Protei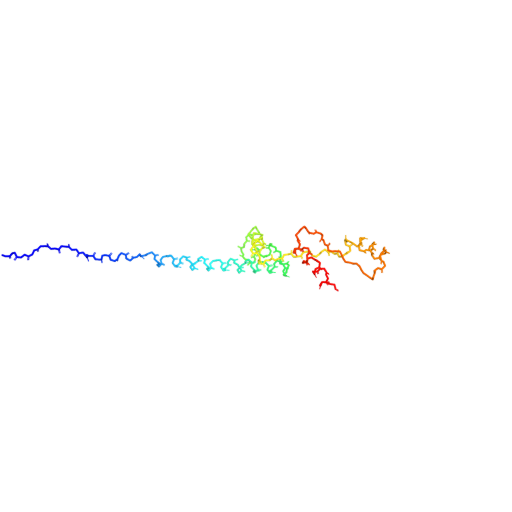n AF-A0A3M3UWM5-F1 (afdb_monomer)

Organism: Pseudomonas savastanoi pv. glycinea (NCBI:txid318)

Sequence (131 aa):
MNREWTAQGGSRENAPLTSKRKLVHMSDSTQRMASDIDLMTEVAMLYYLENVTQEAIAKRFDLSRAKVSRLLKRARDEGIVEVRVLQHPAMNNELELALVERFQLDRALIAVDHSDPDTQRSAVASLVANY

Radius of gyration: 31.56 Å; Cα contacts (8 Å, |Δi|>4): 69; chains: 1; bounding box: 103×62×51 Å

Secondary structure (DSSP, 8-state):
----------------TTHHHHHHHHHHHHHHHHHHHHHHHHHHHHHHTS---HHHHHHHTT--HHHHHHHHHHHHHTTS-----PPPGGGGHHHHHHHHHHHT-S----PPP-SSHHHHHHHHHHHHHT-

InterPro domains:
  IPR007630 RNA polymerase sigma-70 regi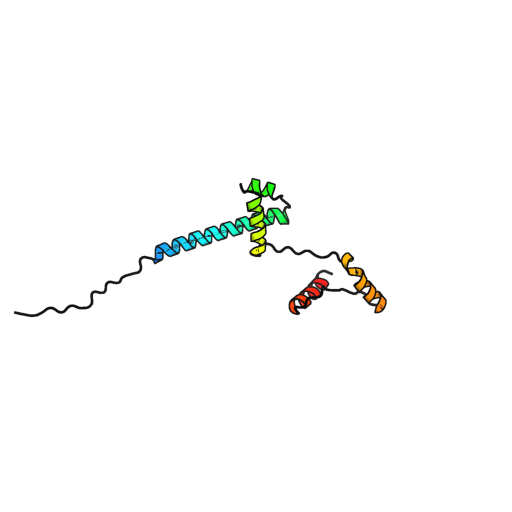on 4 [PF04545] (45-77)
  IPR009057 Homedomain-like superfamily [SSF46689] (44-86)
  IPR036388 Winged helix-like DNA-binding domain superfamily [G3DSA:1.10.10.10] (24-83)
  IPR051054 Bacterial SorC Transcriptional Regulators [PTHR34294] (30-131)

pLDDT: mean 79.36, std 20.48, range [29.84, 98.31]

Nearest PDB structures (foldseek):
  7bhy-assembly1_A  TM=9.504E-01  e=4.199E-04  Bacillus subtilis subsp. subtilis str. 168
  2w48-assembly1_A  TM=6.642E-01  e=1.349E-04  Klebsiella pneumoniae
  2w48-assembly1_D  TM=6.982E-01  e=2.153E-04  Klebsiella pneumoniae
  2w48-assembly1_B  TM=7.564E-01  e=4.799E-04  Klebsiella pneumoniae
  4go1-assembly1_A-2  TM=5.299E-01  e=1.000E-03  Escherichia coli K-12

Mean predicted aligned error: 16.05 Å

Structure (mmCIF, N/CA/C/O backbone):
data_AF-A0A3M3UWM5-F1
#
_entry.id   AF-A0A3M3UWM5-F1
#
loop_
_atom_site.group_PDB
_atom_site.id
_atom_site.type_symbol
_atom_site.label_atom_id
_atom_site.label_alt_id
_atom_site.label_comp_id
_atom_site.label_asym_id
_atom_site.label_entity_id
_atom_site.label_seq_id
_atom_site.pdbx_PDB_ins_code
_atom_site.Cartn_x
_atom_site.Cartn_y
_atom_site.Cartn_z
_atom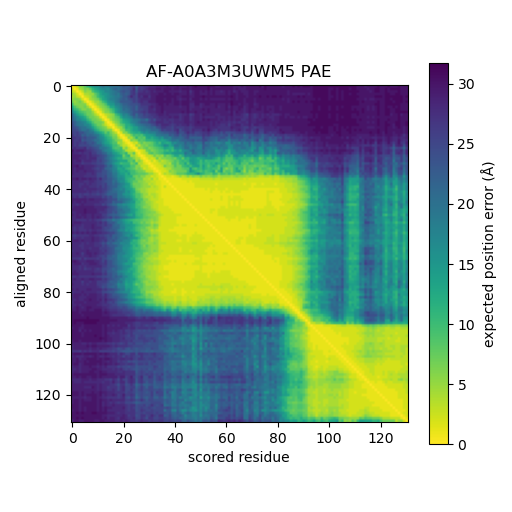_site.occupancy
_atom_site.B_iso_or_equiv
_atom_site.auth_seq_id
_atom_site.auth_comp_id
_atom_site.auth_asym_id
_atom_site.auth_atom_id
_atom_site.pdbx_PDB_model_num
ATOM 1 N N . MET A 1 1 ? -76.286 -51.709 21.846 1.00 38.53 1 MET A N 1
ATOM 2 C CA . MET A 1 1 ? -75.610 -51.833 20.533 1.00 38.53 1 MET A CA 1
ATOM 3 C C . MET A 1 1 ? -74.496 -50.790 20.535 1.00 38.53 1 MET A C 1
ATOM 5 O O . MET A 1 1 ? -74.817 -49.643 20.798 1.00 38.53 1 MET A O 1
ATOM 9 N N . ASN A 1 2 ? -73.202 -51.148 20.571 1.00 29.84 2 ASN A N 1
ATOM 10 C CA . ASN A 1 2 ? -72.380 -51.722 19.474 1.00 29.84 2 ASN A CA 1
ATOM 11 C C . ASN A 1 2 ? -72.551 -50.890 18.186 1.00 29.84 2 ASN A C 1
ATOM 13 O O . ASN A 1 2 ? -73.687 -50.756 17.750 1.00 29.84 2 ASN A O 1
ATOM 17 N N . ARG A 1 3 ? -71.539 -50.324 17.514 1.00 34.31 3 ARG A N 1
ATOM 18 C CA . ARG A 1 3 ? -70.056 -50.474 17.471 1.00 34.31 3 ARG A CA 1
ATOM 19 C C . ARG A 1 3 ? -69.419 -49.053 17.376 1.00 34.31 3 ARG A C 1
ATOM 21 O O . ARG A 1 3 ? -70.177 -48.116 17.155 1.00 34.31 3 ARG A O 1
ATOM 28 N N . GLU A 1 4 ? -68.120 -48.742 17.489 1.00 31.48 4 GLU A N 1
ATOM 29 C CA . GLU A 1 4 ? -66.860 -49.462 17.789 1.00 31.48 4 GLU A CA 1
ATOM 30 C C . GLU A 1 4 ? -65.833 -48.460 18.403 1.00 31.48 4 GLU A C 1
ATOM 32 O O . GLU A 1 4 ? -66.192 -47.330 18.729 1.00 31.48 4 GLU A O 1
ATOM 37 N N . TRP A 1 5 ? -64.541 -48.819 18.473 1.00 39.41 5 TRP A N 1
ATOM 38 C CA . TRP A 1 5 ? -63.396 -47.892 18.438 1.00 39.41 5 TRP A CA 1
ATOM 39 C C . TRP A 1 5 ? -62.518 -48.199 17.210 1.00 39.41 5 TRP A C 1
ATOM 41 O O . TRP A 1 5 ? -62.090 -49.340 17.050 1.00 39.41 5 TRP A O 1
ATOM 51 N N . THR A 1 6 ? -62.143 -47.191 16.417 1.00 44.91 6 THR A N 1
ATOM 52 C CA . THR A 1 6 ? -60.993 -47.267 15.493 1.00 44.91 6 THR A CA 1
ATOM 53 C C . THR A 1 6 ? -60.197 -45.965 15.523 1.00 44.91 6 THR A C 1
ATOM 55 O O . THR A 1 6 ? -60.639 -44.920 15.055 1.00 44.91 6 THR A O 1
ATOM 58 N N . ALA A 1 7 ? -58.992 -46.025 16.088 1.00 47.69 7 ALA A N 1
ATOM 59 C CA . ALA A 1 7 ? -58.043 -44.918 16.078 1.00 47.69 7 ALA A CA 1
ATOM 60 C C . ALA A 1 7 ? -57.100 -45.024 14.872 1.00 47.69 7 ALA A C 1
ATOM 62 O O . ALA A 1 7 ? -56.543 -46.098 14.640 1.00 47.69 7 ALA A O 1
ATOM 63 N N . GLN A 1 8 ? -56.855 -43.906 14.177 1.00 40.12 8 GLN A N 1
ATOM 64 C CA . GLN A 1 8 ? -55.591 -43.593 13.487 1.00 40.12 8 GLN A CA 1
ATOM 65 C C . GLN A 1 8 ? -55.607 -42.169 12.901 1.00 40.12 8 GLN A C 1
ATOM 67 O O . GLN A 1 8 ? -56.662 -41.658 12.543 1.00 40.12 8 GLN A O 1
ATOM 72 N N . GLY A 1 9 ? -54.430 -41.543 12.770 1.00 38.31 9 GLY A N 1
ATOM 73 C CA . GLY A 1 9 ? -54.252 -40.385 11.876 1.00 38.31 9 GLY A CA 1
ATOM 74 C C . GLY A 1 9 ? -54.323 -38.979 12.485 1.00 38.31 9 GLY A C 1
ATOM 75 O O . GLY A 1 9 ? -54.603 -38.027 11.764 1.00 38.31 9 GLY A O 1
ATOM 76 N N . GLY A 1 10 ? -54.044 -38.800 13.780 1.00 38.75 10 GLY A N 1
ATOM 77 C CA . GLY A 1 10 ? -53.860 -37.461 14.353 1.00 38.75 10 GLY A CA 1
ATOM 78 C C . GLY A 1 10 ? -52.563 -36.799 13.871 1.00 38.75 10 GLY A C 1
ATOM 79 O O . GLY A 1 10 ? -51.546 -36.893 14.560 1.00 38.75 10 GLY A O 1
ATOM 80 N N . SER A 1 11 ? -52.594 -36.124 12.717 1.00 41.16 11 SER A N 1
ATOM 81 C CA . SER A 1 11 ? -51.468 -35.346 12.178 1.00 41.16 11 SER A CA 1
ATOM 82 C C . SER A 1 11 ? -51.105 -34.172 13.089 1.00 41.16 11 SER A C 1
ATOM 84 O O . SER A 1 11 ? -51.557 -33.044 12.905 1.00 41.16 11 SER A O 1
ATOM 86 N N . ARG A 1 12 ? -50.240 -34.429 14.074 1.00 43.69 12 ARG A N 1
ATOM 87 C CA . ARG A 1 12 ? -49.475 -33.380 14.753 1.00 43.69 12 ARG A CA 1
ATOM 88 C C . ARG A 1 12 ? -48.413 -32.864 13.792 1.00 43.69 12 ARG A C 1
ATOM 90 O O . ARG A 1 12 ? -47.291 -33.364 13.764 1.00 43.69 12 ARG A O 1
ATOM 97 N N . GLU A 1 13 ? -48.797 -31.865 13.006 1.00 42.41 13 GLU A N 1
ATOM 98 C CA . GLU A 1 13 ? -47.892 -31.077 12.178 1.00 42.41 13 GLU A CA 1
ATOM 99 C C . GLU A 1 13 ? -46.913 -30.315 13.081 1.00 42.41 13 GLU A C 1
ATOM 101 O O . GLU A 1 13 ? -47.163 -29.206 13.552 1.00 42.41 13 GLU A O 1
ATOM 106 N N . ASN A 1 14 ? -45.793 -30.968 13.385 1.00 42.81 14 ASN A N 1
ATOM 107 C CA . ASN A 1 14 ? -44.744 -30.442 14.245 1.00 42.81 14 ASN A CA 1
ATOM 108 C C . ASN A 1 14 ? -43.874 -29.467 13.429 1.00 42.81 14 ASN A C 1
ATOM 110 O O . ASN A 1 14 ? -42.733 -29.762 13.070 1.00 42.81 14 ASN A O 1
ATOM 114 N N . ALA A 1 15 ? -44.450 -28.314 13.082 1.00 47.69 15 ALA A N 1
ATOM 115 C CA . ALA A 1 15 ? -43.762 -27.260 12.350 1.00 47.69 15 ALA A CA 1
ATOM 116 C C . ALA A 1 15 ? -42.521 -26.784 13.139 1.00 47.69 15 ALA A C 1
ATOM 118 O O . ALA A 1 15 ? -42.638 -26.426 14.318 1.00 47.69 15 ALA A O 1
ATOM 119 N N . PRO A 1 16 ? -41.317 -26.751 12.536 1.00 43.56 16 PRO A N 1
ATOM 120 C CA . PRO A 1 16 ? -40.104 -26.393 13.259 1.00 43.56 16 PRO A CA 1
ATOM 121 C C . PRO A 1 16 ? -40.075 -24.891 13.586 1.00 43.56 16 PRO A C 1
ATOM 123 O O . PRO A 1 16 ? -39.756 -24.048 12.746 1.00 43.56 16 PRO A O 1
ATOM 126 N N . LEU A 1 17 ? -40.322 -24.556 14.857 1.00 45.81 17 LEU A N 1
ATOM 127 C CA . LEU A 1 17 ? -40.286 -23.195 15.427 1.00 45.81 17 LEU A CA 1
ATOM 128 C C . LEU A 1 17 ? -38.902 -22.497 15.381 1.00 45.81 17 LEU A C 1
ATOM 130 O O . LEU A 1 17 ? -38.711 -21.431 15.964 1.00 45.81 17 LEU A O 1
ATOM 134 N N . THR A 1 18 ? -37.912 -23.067 14.694 1.00 51.66 18 THR A N 1
ATOM 135 C CA . THR A 1 18 ? -36.514 -22.609 14.690 1.00 51.66 18 THR A CA 1
ATOM 136 C C . THR A 1 18 ? -36.198 -21.550 13.628 1.00 51.66 18 THR A C 1
ATOM 138 O O . THR A 1 18 ? -35.206 -20.831 13.769 1.00 51.66 18 THR A O 1
ATOM 141 N N . SER A 1 19 ? -37.030 -21.395 12.590 1.00 51.16 19 SER A N 1
ATOM 142 C CA . SER A 1 19 ? -36.675 -20.585 11.409 1.00 51.16 19 SER A CA 1
ATOM 143 C C . SER A 1 19 ? -36.528 -19.078 11.698 1.00 51.16 19 SER A C 1
ATOM 145 O O . SER A 1 19 ? -35.545 -18.459 11.284 1.00 51.16 19 SER A O 1
ATOM 147 N N . LYS A 1 20 ? -37.419 -18.476 12.508 1.00 48.12 20 LYS A N 1
ATOM 148 C CA . LYS A 1 20 ? -37.336 -17.033 12.832 1.00 48.12 20 LYS A CA 1
ATOM 149 C C . LYS A 1 20 ? -36.090 -16.657 13.645 1.00 48.12 20 LYS A C 1
ATOM 151 O O . LYS A 1 20 ? -35.536 -15.583 13.437 1.00 48.12 20 LYS A O 1
ATOM 156 N N . ARG A 1 21 ? -35.617 -17.535 14.540 1.00 48.22 21 ARG A N 1
ATOM 157 C CA . ARG A 1 21 ? -34.450 -17.256 15.400 1.00 48.22 21 ARG A CA 1
ATOM 158 C C . ARG A 1 21 ? -33.127 -17.315 14.626 1.00 48.22 21 ARG A C 1
ATOM 160 O O . ARG A 1 21 ? -32.187 -16.617 14.988 1.00 48.22 21 ARG A O 1
ATOM 167 N N . LYS A 1 22 ? -33.066 -18.108 13.548 1.00 46.91 22 LYS A N 1
ATOM 168 C CA . LYS A 1 22 ? -31.872 -18.253 12.699 1.00 46.91 22 LYS A CA 1
ATOM 169 C C . LYS A 1 22 ? -31.688 -17.077 11.727 1.00 46.91 22 LYS A C 1
ATOM 171 O O . LYS A 1 22 ? -30.561 -16.645 11.514 1.00 46.91 22 LYS A O 1
ATOM 176 N N . LEU A 1 23 ? -32.785 -16.531 11.190 1.00 54.66 23 LEU A N 1
ATOM 177 C CA . LEU A 1 23 ? -32.752 -15.398 10.252 1.00 54.66 23 LEU A CA 1
ATOM 178 C C . LEU A 1 23 ? -32.227 -14.102 10.897 1.00 54.66 23 LEU A C 1
ATOM 180 O O . LEU A 1 23 ? -31.373 -13.444 10.314 1.00 54.66 23 LEU A O 1
ATOM 184 N N . VAL A 1 24 ? -32.665 -13.782 12.123 1.00 56.62 24 VAL A N 1
ATOM 185 C CA . VAL A 1 24 ? -32.253 -12.553 12.839 1.00 56.62 24 VAL A CA 1
ATOM 186 C C . VAL A 1 24 ? -30.754 -12.544 13.184 1.00 56.62 24 VAL A C 1
ATOM 188 O O . VAL A 1 24 ? -30.116 -11.494 13.142 1.00 56.62 24 VAL A O 1
ATOM 191 N N . HIS A 1 25 ? -30.163 -13.704 13.492 1.00 54.25 25 HIS A N 1
ATOM 192 C CA . HIS A 1 25 ? -28.714 -13.806 13.710 1.00 54.25 25 HIS A CA 1
ATOM 193 C C . HIS A 1 25 ? -27.902 -13.641 12.421 1.00 54.25 25 HIS A C 1
ATOM 195 O O . HIS A 1 25 ? -26.830 -13.041 12.469 1.00 54.25 25 HIS A O 1
ATOM 201 N N . MET A 1 26 ? -28.411 -14.109 11.275 1.00 59.88 26 MET A N 1
ATOM 202 C CA . MET A 1 26 ? -27.727 -13.922 9.993 1.00 59.88 26 MET A CA 1
ATOM 203 C C . MET A 1 26 ? -27.601 -12.426 9.662 1.00 59.88 26 MET A C 1
ATOM 205 O O . MET A 1 26 ? -26.497 -11.952 9.405 1.00 59.88 26 MET A O 1
ATOM 209 N N . SER A 1 27 ? -28.694 -11.661 9.777 1.00 66.38 27 SER A N 1
ATOM 210 C CA . SER A 1 27 ? -28.696 -10.217 9.495 1.00 66.38 27 SER A CA 1
ATOM 211 C C . SER A 1 27 ? -27.764 -9.406 10.406 1.00 66.38 27 SER A C 1
ATOM 213 O O . SER A 1 27 ? -27.050 -8.539 9.911 1.00 66.38 27 SER A O 1
ATOM 215 N N . ASP A 1 28 ? -27.709 -9.710 11.710 1.00 68.88 28 ASP A N 1
ATOM 216 C CA . ASP A 1 28 ? -26.794 -9.035 12.653 1.00 68.88 28 ASP A CA 1
ATOM 217 C C . ASP A 1 28 ? -25.318 -9.349 12.327 1.00 68.88 28 ASP A C 1
ATOM 219 O O . ASP A 1 28 ? -24.460 -8.469 12.379 1.00 68.88 28 ASP A O 1
ATOM 223 N N . SER A 1 29 ? -25.014 -10.585 11.906 1.00 70.69 29 SER A N 1
ATOM 224 C CA . SER A 1 29 ? -23.656 -10.957 11.484 1.00 70.69 29 SER A CA 1
ATOM 225 C C . SER A 1 29 ? -23.218 -10.267 10.185 1.00 70.69 29 SER A C 1
ATOM 227 O O . SER A 1 29 ? -22.120 -9.714 10.139 1.00 70.69 29 SER A O 1
ATOM 229 N N . THR A 1 30 ? -24.080 -10.213 9.163 1.00 69.31 30 THR A N 1
ATOM 230 C CA . THR A 1 30 ? -23.775 -9.536 7.892 1.00 69.31 30 THR A CA 1
ATOM 231 C C . THR A 1 30 ? -23.584 -8.033 8.085 1.00 69.31 30 THR A C 1
ATOM 233 O O . THR A 1 30 ? -22.649 -7.463 7.531 1.00 69.31 30 THR A O 1
ATOM 236 N N . GLN A 1 31 ? -24.414 -7.391 8.913 1.00 71.75 31 GLN A N 1
ATOM 237 C CA . GLN A 1 31 ? -24.314 -5.949 9.144 1.00 71.75 31 GLN A CA 1
ATOM 238 C C . GLN A 1 31 ? -23.054 -5.563 9.933 1.00 71.75 31 GLN A C 1
ATOM 240 O O . GLN A 1 31 ? -22.424 -4.555 9.618 1.00 71.75 31 GLN A O 1
ATOM 245 N N . ARG A 1 32 ? -22.625 -6.396 10.895 1.00 73.19 32 ARG A N 1
ATOM 246 C CA . ARG A 1 32 ? -21.323 -6.224 11.562 1.00 73.19 32 ARG A CA 1
ATOM 247 C C . ARG A 1 32 ? -20.149 -6.413 10.603 1.00 73.19 32 ARG A C 1
ATOM 249 O O . ARG A 1 32 ? -19.222 -5.611 10.639 1.00 73.19 32 ARG A O 1
ATOM 256 N N . MET A 1 33 ? -20.197 -7.425 9.732 1.00 70.06 33 MET A N 1
ATOM 257 C CA . MET A 1 33 ? -19.150 -7.642 8.725 1.00 70.06 33 MET A CA 1
ATOM 258 C C . MET A 1 33 ? -19.021 -6.462 7.757 1.00 70.06 33 MET A C 1
ATOM 260 O O . MET A 1 33 ? -17.900 -6.056 7.471 1.00 70.06 33 MET A O 1
ATOM 264 N N . ALA A 1 34 ? -20.138 -5.878 7.310 1.00 72.12 34 ALA A N 1
ATOM 265 C CA . ALA A 1 34 ? -20.118 -4.660 6.500 1.00 72.12 34 ALA A CA 1
ATOM 266 C C . ALA A 1 34 ? -19.419 -3.507 7.245 1.00 72.12 34 ALA A C 1
ATOM 268 O O . ALA A 1 34 ? -18.437 -2.974 6.742 1.00 72.12 34 ALA A O 1
ATOM 269 N N . SER A 1 35 ? -19.815 -3.220 8.495 1.00 81.81 35 SER A N 1
ATOM 270 C CA . SER A 1 35 ? -19.178 -2.151 9.284 1.00 81.81 35 SER A CA 1
ATOM 271 C C . SER A 1 35 ? -17.688 -2.385 9.580 1.00 81.81 35 SER A C 1
ATOM 273 O O . SER A 1 35 ? -16.924 -1.427 9.693 1.00 81.81 35 SER A O 1
ATOM 275 N N . ASP A 1 36 ? -17.258 -3.647 9.686 1.00 87.56 36 ASP A N 1
ATOM 276 C CA . ASP A 1 36 ? -15.845 -4.016 9.827 1.00 87.56 36 ASP A CA 1
ATOM 277 C C . ASP A 1 36 ? -15.058 -3.698 8.541 1.00 87.56 36 ASP A C 1
ATOM 279 O O . ASP A 1 36 ? -13.958 -3.148 8.620 1.00 87.56 36 ASP A O 1
ATOM 283 N N . ILE A 1 37 ? -15.616 -4.024 7.367 1.00 92.75 37 ILE A N 1
ATOM 284 C CA . ILE A 1 37 ? -15.017 -3.752 6.049 1.00 92.75 37 ILE A CA 1
ATOM 285 C C . ILE A 1 37 ? -14.960 -2.244 5.779 1.00 92.75 37 ILE A C 1
ATOM 287 O O . ILE A 1 37 ? -13.913 -1.742 5.364 1.00 92.75 37 ILE A O 1
ATOM 291 N N . ASP A 1 38 ? -16.034 -1.511 6.079 1.00 95.38 38 ASP A N 1
ATOM 292 C CA . ASP A 1 38 ? -16.096 -0.053 5.936 1.00 95.38 38 ASP A CA 1
ATOM 293 C C . ASP A 1 38 ? -15.007 0.624 6.787 1.00 95.38 38 ASP A C 1
ATOM 295 O O . ASP A 1 38 ? -14.213 1.420 6.280 1.00 95.38 38 ASP A O 1
ATOM 299 N N . LEU A 1 39 ? -14.887 0.235 8.065 1.00 95.69 39 LEU A N 1
ATOM 300 C CA . LEU A 1 39 ? -13.859 0.755 8.973 1.00 95.69 39 LEU A CA 1
ATOM 301 C C . LEU A 1 39 ? -12.437 0.398 8.513 1.00 95.69 39 LEU A C 1
ATOM 303 O O . LEU A 1 39 ? -11.534 1.228 8.617 1.00 95.69 39 LEU A O 1
ATOM 307 N N . MET A 1 40 ? -12.209 -0.823 8.014 1.00 96.06 40 MET A N 1
ATOM 308 C CA . MET A 1 40 ? -10.910 -1.208 7.448 1.00 96.06 40 MET A CA 1
ATOM 309 C 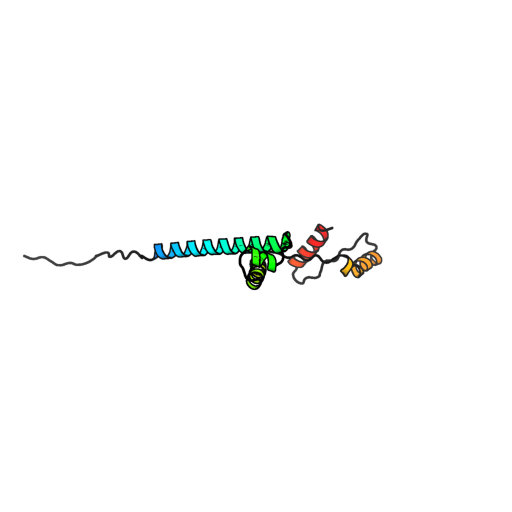C . MET A 1 40 ? -10.557 -0.376 6.216 1.00 96.06 40 MET A C 1
ATOM 311 O O . MET A 1 40 ? -9.405 0.035 6.079 1.00 96.06 40 MET A O 1
ATOM 315 N N . THR A 1 41 ? -11.542 -0.089 5.365 1.00 97.25 41 THR A N 1
ATOM 316 C CA . THR A 1 41 ? -11.379 0.715 4.151 1.00 97.25 41 THR A CA 1
ATOM 317 C C . THR A 1 41 ? -11.060 2.172 4.491 1.00 97.25 41 THR A C 1
ATOM 319 O O . THR A 1 41 ? -10.079 2.708 3.977 1.00 97.25 41 THR A O 1
ATOM 322 N N . GLU A 1 42 ? -11.795 2.810 5.411 1.00 97.62 42 GLU A N 1
ATOM 323 C CA . GLU A 1 42 ? -11.514 4.199 5.821 1.00 97.62 42 GLU A CA 1
ATOM 324 C C . GLU A 1 42 ? -10.138 4.325 6.501 1.00 97.62 42 GLU A C 1
ATOM 326 O O . GLU A 1 42 ? -9.349 5.210 6.163 1.00 97.62 42 GLU A O 1
ATOM 331 N N . VAL A 1 43 ? -9.793 3.394 7.399 1.00 98.12 43 VAL A N 1
ATOM 332 C CA . VAL A 1 43 ? -8.467 3.344 8.043 1.00 98.12 43 VAL A CA 1
ATOM 333 C C . VAL A 1 43 ? -7.344 3.139 7.018 1.00 98.12 43 VAL A C 1
ATOM 335 O O . VAL A 1 43 ? -6.280 3.748 7.155 1.00 98.12 43 VAL A O 1
ATOM 338 N N . ALA A 1 44 ? -7.565 2.317 5.989 1.00 98.00 44 ALA A N 1
ATOM 339 C CA . ALA A 1 44 ? -6.607 2.107 4.909 1.00 98.00 44 ALA A CA 1
ATOM 340 C C . ALA A 1 44 ? -6.417 3.357 4.037 1.00 98.00 44 ALA A C 1
ATOM 342 O O . ALA A 1 44 ? -5.272 3.731 3.786 1.00 98.00 44 ALA A O 1
ATOM 343 N N . MET A 1 45 ? -7.498 4.031 3.624 1.00 98.00 45 MET A N 1
ATOM 344 C CA . MET A 1 45 ? -7.415 5.273 2.840 1.00 98.00 45 MET A CA 1
ATOM 345 C C . MET A 1 45 ? -6.637 6.358 3.592 1.00 98.00 45 MET A C 1
ATOM 347 O O . MET A 1 45 ? -5.687 6.924 3.049 1.00 98.00 45 MET A O 1
ATOM 351 N N . LEU A 1 46 ? -6.962 6.578 4.870 1.00 98.31 46 LEU A N 1
ATOM 352 C CA . LEU A 1 46 ? -6.278 7.568 5.704 1.00 98.31 46 LEU A CA 1
ATOM 353 C C . LEU A 1 46 ? -4.776 7.284 5.834 1.00 98.31 46 LEU A C 1
ATOM 355 O O . LEU A 1 46 ? -3.966 8.207 5.802 1.00 98.31 46 LEU A O 1
ATOM 359 N N . TYR A 1 47 ? -4.388 6.014 5.969 1.00 98.25 47 TYR A N 1
ATOM 360 C CA . TYR A 1 47 ? -2.984 5.637 6.130 1.00 98.25 47 TYR A CA 1
ATOM 361 C C . TYR A 1 47 ? -2.193 5.675 4.814 1.00 98.25 47 TYR A C 1
ATOM 363 O O . TYR A 1 47 ? -1.099 6.234 4.781 1.00 98.25 47 TYR A O 1
ATOM 371 N N . TYR A 1 48 ? -2.727 5.084 3.740 1.00 96.81 48 TYR A N 1
ATOM 372 C CA . TYR A 1 48 ? -1.996 4.876 2.483 1.00 96.81 48 TYR A CA 1
ATOM 373 C C . TYR A 1 48 ? -2.147 6.016 1.466 1.00 96.81 48 TYR A C 1
ATOM 375 O O . TYR A 1 48 ? -1.230 6.226 0.677 1.00 96.81 48 TYR A O 1
ATOM 383 N N . LEU A 1 49 ? -3.270 6.744 1.467 1.00 95.81 49 LEU A N 1
ATOM 384 C CA . LEU A 1 49 ? -3.527 7.838 0.518 1.00 95.81 49 LEU A CA 1
ATOM 385 C C . LEU A 1 49 ? -3.277 9.206 1.165 1.00 95.81 49 LEU A C 1
ATOM 387 O O . LEU A 1 49 ? -2.576 10.045 0.604 1.00 95.81 49 LEU A O 1
ATOM 391 N N . GLU A 1 50 ? -3.799 9.419 2.375 1.00 97.19 50 GLU A N 1
ATOM 392 C CA . GLU A 1 50 ? -3.681 10.700 3.093 1.00 97.19 50 GLU A CA 1
ATOM 393 C C . GLU A 1 50 ? -2.433 10.792 3.998 1.00 97.19 50 GLU A C 1
ATOM 395 O O . GLU A 1 50 ? -2.180 11.836 4.596 1.00 97.19 50 GLU A O 1
ATOM 400 N N . ASN A 1 51 ? -1.622 9.727 4.084 1.00 96.75 51 ASN A N 1
ATOM 401 C CA . ASN A 1 51 ? -0.397 9.647 4.900 1.00 96.75 51 ASN A CA 1
ATOM 402 C C . ASN A 1 51 ? -0.607 9.948 6.405 1.00 96.75 51 ASN A C 1
ATOM 404 O O . ASN A 1 51 ? 0.317 10.356 7.116 1.00 96.75 51 ASN A O 1
ATOM 408 N N . VAL A 1 52 ? -1.820 9.736 6.924 1.00 98.31 52 VAL A N 1
ATOM 409 C CA . VAL A 1 52 ? -2.161 9.988 8.329 1.00 98.31 52 VAL A CA 1
ATOM 410 C C . VAL A 1 52 ? -1.511 8.927 9.221 1.00 98.31 52 VAL A C 1
ATOM 412 O O . VAL A 1 52 ? -1.615 7.723 8.984 1.00 98.31 52 VAL A O 1
ATOM 415 N N . THR A 1 53 ? -0.843 9.356 10.294 1.00 98.19 53 THR A N 1
ATOM 416 C CA . THR A 1 53 ? -0.144 8.433 11.203 1.00 98.19 53 THR A CA 1
ATOM 417 C C . THR A 1 53 ? -1.114 7.514 11.950 1.00 98.19 53 THR A C 1
ATOM 419 O O . THR A 1 53 ? -2.231 7.905 12.293 1.00 98.19 53 THR A O 1
ATOM 422 N N . GLN A 1 54 ? -0.675 6.293 12.280 1.00 97.81 54 GLN A N 1
ATOM 423 C CA . GLN A 1 54 ? -1.506 5.336 13.027 1.00 97.81 54 GLN A CA 1
ATOM 424 C C . GLN A 1 54 ? -1.937 5.883 14.398 1.00 97.81 54 GLN A C 1
ATOM 426 O O . GLN A 1 54 ? -3.040 5.588 14.844 1.00 97.81 54 GLN A O 1
ATOM 431 N N . GLU A 1 55 ? -1.115 6.714 15.043 1.00 98.25 55 GLU A N 1
ATOM 432 C CA . GLU A 1 55 ? -1.452 7.474 16.251 1.00 98.25 55 GLU A CA 1
ATOM 433 C C . GLU A 1 55 ? -2.579 8.499 16.041 1.00 98.25 55 GLU A C 1
ATOM 435 O O . GLU A 1 55 ? -3.427 8.658 16.920 1.00 98.25 55 GLU A O 1
ATOM 440 N N . ALA A 1 56 ? -2.607 9.208 14.909 1.00 97.75 56 ALA A N 1
ATOM 441 C CA . ALA A 1 56 ? -3.669 10.166 14.600 1.00 97.75 56 ALA A CA 1
ATOM 442 C C . ALA A 1 56 ? -4.975 9.454 14.203 1.00 97.75 56 ALA A C 1
ATOM 444 O O . ALA A 1 56 ? -6.041 9.825 14.692 1.00 97.75 56 ALA A O 1
ATOM 445 N N . ILE A 1 57 ? -4.888 8.374 13.417 1.00 98.25 57 ILE A N 1
ATOM 446 C CA . ILE A 1 57 ? -6.022 7.486 13.109 1.00 98.25 57 ILE A CA 1
ATOM 447 C C . ILE A 1 57 ? -6.595 6.891 14.406 1.00 98.25 57 ILE A C 1
ATOM 449 O O . ILE A 1 57 ? -7.799 6.955 14.637 1.00 98.25 57 ILE A O 1
ATOM 453 N N . ALA A 1 58 ? -5.741 6.381 15.298 1.00 98.00 58 ALA A N 1
ATOM 454 C CA . ALA A 1 58 ? -6.139 5.840 16.598 1.00 98.00 58 ALA A CA 1
ATOM 455 C C . ALA A 1 58 ? -6.977 6.843 17.411 1.00 98.00 58 ALA A C 1
ATOM 457 O O . ALA A 1 58 ? -8.046 6.490 17.902 1.00 98.00 58 ALA A O 1
ATOM 458 N N . LYS A 1 59 ? -6.544 8.109 17.475 1.00 97.88 59 LYS A N 1
ATOM 459 C CA . LYS A 1 59 ? -7.301 9.191 18.127 1.00 97.88 59 LYS A CA 1
ATOM 460 C C . LYS A 1 59 ? -8.619 9.520 17.415 1.00 97.88 59 LYS A C 1
ATOM 462 O O . LYS A 1 59 ? -9.603 9.780 18.095 1.00 97.88 59 LYS A O 1
ATOM 467 N N . ARG A 1 60 ? -8.652 9.514 16.075 1.00 96.81 60 ARG A N 1
ATOM 468 C CA . ARG A 1 60 ? -9.848 9.850 15.273 1.00 96.81 60 ARG A CA 1
ATOM 469 C C . ARG A 1 60 ? -10.998 8.853 15.458 1.00 96.81 60 ARG A C 1
ATOM 471 O O . ARG A 1 60 ? -12.146 9.275 15.444 1.00 96.81 60 ARG A O 1
ATOM 478 N N . PHE A 1 61 ? -10.697 7.567 15.648 1.00 95.19 61 PHE A N 1
ATOM 479 C CA . PHE A 1 61 ? -11.704 6.498 15.769 1.00 95.19 61 PHE A CA 1
ATOM 480 C C . PHE A 1 61 ? -11.869 5.935 17.196 1.00 95.19 61 PHE A C 1
ATOM 482 O O . PHE A 1 61 ? -12.506 4.897 17.360 1.00 95.19 61 PHE A O 1
ATOM 489 N N . ASP A 1 62 ? -11.267 6.567 18.212 1.00 96.31 62 ASP A N 1
ATOM 490 C CA . ASP A 1 62 ? -11.193 6.060 19.598 1.00 96.31 62 ASP A CA 1
ATOM 491 C C . ASP A 1 62 ? -10.700 4.596 19.687 1.00 96.31 62 ASP A C 1
ATOM 493 O O . ASP A 1 62 ? -11.264 3.719 20.345 1.00 96.31 62 ASP A O 1
ATOM 497 N N . LEU A 1 63 ? -9.628 4.299 18.947 1.00 96.31 63 LEU A N 1
ATOM 498 C CA . LEU A 1 63 ? -9.011 2.976 18.880 1.00 96.31 63 LEU A CA 1
ATOM 499 C C . LEU A 1 63 ? -7.614 2.999 19.499 1.00 96.31 63 LEU A C 1
ATOM 501 O O . LEU A 1 63 ? -6.894 3.990 19.444 1.00 96.31 63 LEU A O 1
ATOM 505 N N . SER A 1 64 ? -7.146 1.851 19.990 1.00 98.06 64 SER A N 1
ATOM 506 C CA . SER A 1 64 ? -5.714 1.698 20.258 1.00 98.06 64 SER A CA 1
ATOM 507 C C . SER A 1 64 ? -4.924 1.625 18.947 1.00 98.06 64 SER A C 1
ATOM 509 O O . SER A 1 64 ? -5.357 0.998 17.975 1.00 98.06 64 SER A O 1
ATOM 511 N N . ARG A 1 65 ? -3.699 2.165 18.937 1.00 97.44 65 ARG A N 1
ATOM 512 C CA . ARG A 1 65 ? -2.744 2.019 17.820 1.00 97.44 65 ARG A CA 1
ATOM 513 C C . ARG A 1 65 ? -2.563 0.555 17.393 1.00 97.44 65 ARG A C 1
ATOM 515 O O . ARG A 1 65 ? -2.496 0.244 16.209 1.00 97.44 65 ARG A O 1
ATOM 522 N N . ALA A 1 66 ? -2.558 -0.3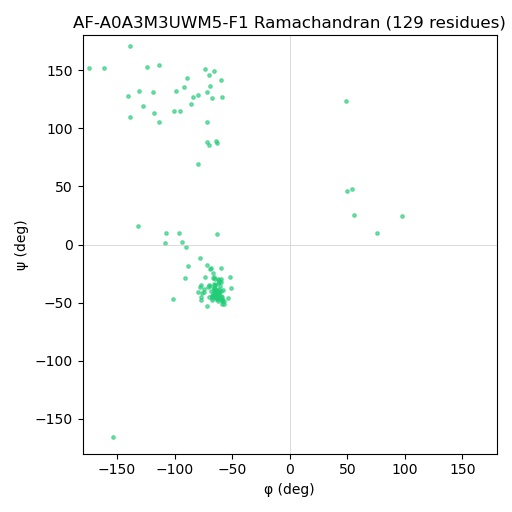67 18.358 1.00 97.88 66 ALA A N 1
ATOM 523 C CA . ALA A 1 66 ? -2.476 -1.804 18.106 1.00 97.88 66 ALA A CA 1
ATOM 524 C C . ALA A 1 66 ? -3.720 -2.383 17.401 1.00 97.88 66 ALA A C 1
ATOM 526 O O . ALA A 1 66 ? -3.613 -3.428 16.759 1.00 97.88 66 ALA A O 1
ATOM 527 N N . LYS A 1 67 ? -4.899 -1.753 17.520 1.00 97.12 67 LYS A N 1
ATOM 528 C CA . LYS A 1 67 ? -6.095 -2.101 16.737 1.00 97.12 67 LYS A CA 1
ATOM 529 C C . LYS A 1 67 ? -6.025 -1.499 15.329 1.00 97.12 67 LYS A C 1
ATOM 531 O O . LYS A 1 67 ? -6.295 -2.230 14.386 1.00 97.12 67 LYS A O 1
ATOM 536 N N . VAL A 1 68 ? -5.555 -0.257 15.167 1.00 98.19 68 VAL A N 1
ATOM 537 C CA . VAL A 1 68 ? -5.291 0.350 13.840 1.00 98.19 68 VAL A CA 1
ATOM 538 C C . VAL A 1 68 ? -4.301 -0.493 13.028 1.00 98.19 68 VAL A C 1
ATOM 540 O O . VAL A 1 68 ? -4.595 -0.876 11.901 1.00 98.19 68 VAL A O 1
ATOM 543 N N . SER A 1 69 ? -3.173 -0.884 13.627 1.00 98.00 69 SER A N 1
ATOM 544 C CA . SER A 1 69 ? -2.186 -1.773 12.996 1.00 98.00 69 SER A CA 1
ATOM 545 C C . SER A 1 69 ? -2.787 -3.124 12.567 1.00 98.00 69 SER A C 1
ATOM 547 O O . SER A 1 69 ? -2.483 -3.621 11.482 1.00 98.00 69 SER A O 1
ATOM 549 N N . ARG A 1 70 ? -3.692 -3.698 13.377 1.00 97.88 70 ARG A N 1
ATOM 550 C CA . ARG A 1 70 ? -4.426 -4.927 13.031 1.00 97.88 70 ARG A CA 1
ATOM 551 C C . ARG A 1 70 ? -5.423 -4.725 11.889 1.00 97.88 70 ARG A C 1
ATOM 553 O O . ARG A 1 70 ? -5.491 -5.598 11.033 1.00 97.88 70 ARG A O 1
ATOM 560 N N . LEU A 1 71 ? -6.140 -3.600 11.842 1.00 97.56 71 LEU A N 1
ATOM 561 C CA . LEU A 1 71 ? -7.043 -3.258 10.734 1.00 97.56 71 LEU A CA 1
ATOM 562 C C . LEU A 1 71 ? -6.261 -3.091 9.420 1.00 97.56 71 LEU A C 1
ATOM 564 O O . LEU A 1 71 ? -6.623 -3.707 8.429 1.00 97.56 71 LEU A O 1
ATOM 568 N N . LEU A 1 72 ? -5.128 -2.379 9.427 1.00 98.00 72 LEU A N 1
ATOM 569 C CA . LEU A 1 72 ? -4.248 -2.228 8.252 1.00 98.00 72 LEU A CA 1
ATOM 570 C C . LEU A 1 72 ? -3.586 -3.539 7.800 1.00 98.00 72 LEU A C 1
ATOM 572 O O . LEU A 1 72 ? -3.228 -3.696 6.632 1.00 98.00 72 LEU A O 1
ATOM 576 N N . LYS A 1 73 ? -3.369 -4.489 8.717 1.00 97.31 73 LYS A N 1
ATOM 577 C CA . LYS A 1 73 ? -2.962 -5.845 8.336 1.00 97.31 73 LYS A CA 1
ATOM 578 C C . LYS A 1 73 ? -4.132 -6.586 7.686 1.00 97.31 73 LYS A C 1
ATOM 580 O O . LYS A 1 73 ? -3.989 -7.054 6.566 1.00 97.31 73 LYS A O 1
ATOM 585 N N . ARG A 1 74 ? -5.287 -6.624 8.352 1.00 96.50 74 ARG A N 1
ATOM 586 C CA . ARG A 1 74 ? -6.481 -7.340 7.892 1.00 96.50 74 ARG A CA 1
ATOM 587 C C . ARG A 1 74 ? -6.999 -6.813 6.546 1.00 96.50 74 ARG A C 1
ATOM 589 O O . ARG A 1 74 ? -7.361 -7.616 5.705 1.00 96.50 74 ARG A O 1
ATOM 596 N N . ALA A 1 75 ? -6.910 -5.508 6.287 1.00 96.81 75 ALA A N 1
ATOM 597 C CA . ALA A 1 75 ? -7.225 -4.911 4.988 1.00 96.81 75 ALA A CA 1
ATOM 598 C C . ALA A 1 75 ? -6.321 -5.424 3.846 1.00 96.81 75 ALA A C 1
ATOM 600 O O . ALA A 1 75 ? -6.781 -5.553 2.717 1.00 96.81 75 ALA A O 1
ATOM 601 N N . ARG A 1 76 ? -5.052 -5.759 4.122 1.00 96.06 76 ARG A N 1
ATOM 602 C CA . ARG A 1 76 ? -4.174 -6.436 3.149 1.00 96.06 76 ARG A CA 1
ATOM 603 C C . ARG A 1 76 ? -4.497 -7.925 3.044 1.00 96.06 76 ARG A C 1
ATOM 605 O O . ARG A 1 76 ? -4.615 -8.436 1.939 1.00 96.06 76 ARG A O 1
ATOM 612 N N . ASP A 1 77 ? -4.686 -8.595 4.182 1.00 94.69 77 ASP A N 1
ATOM 613 C CA . ASP A 1 77 ? -5.009 -10.028 4.241 1.00 94.69 77 ASP A CA 1
ATOM 614 C C . ASP A 1 77 ? -6.362 -10.350 3.543 1.00 94.69 77 ASP A C 1
ATOM 616 O O . ASP A 1 77 ? -6.515 -11.428 2.977 1.00 94.69 77 ASP A O 1
ATOM 620 N N . GLU A 1 78 ? -7.328 -9.417 3.544 1.00 93.06 78 GLU A N 1
ATOM 621 C CA . GLU A 1 78 ? -8.636 -9.513 2.861 1.00 93.06 78 GLU A CA 1
ATOM 622 C C . GLU A 1 78 ? -8.653 -8.899 1.441 1.00 93.06 78 GLU A C 1
ATOM 624 O O . GLU A 1 78 ? -9.697 -8.887 0.793 1.00 93.06 78 GLU A O 1
ATOM 629 N N . GLY A 1 79 ? -7.523 -8.390 0.930 1.00 91.31 79 GLY A N 1
ATOM 630 C CA . GLY A 1 79 ? -7.420 -7.851 -0.436 1.00 91.31 79 GLY A CA 1
ATOM 631 C C . GLY A 1 79 ? -8.034 -6.460 -0.665 1.00 91.31 79 GLY A C 1
ATOM 632 O O . GLY A 1 79 ? -8.102 -6.010 -1.805 1.00 91.31 79 GLY A O 1
ATOM 633 N N . ILE A 1 80 ? -8.439 -5.751 0.395 1.00 95.12 80 ILE A N 1
ATOM 634 C CA . ILE A 1 80 ? -8.875 -4.339 0.343 1.00 95.12 80 ILE A CA 1
ATOM 635 C C . ILE A 1 80 ? -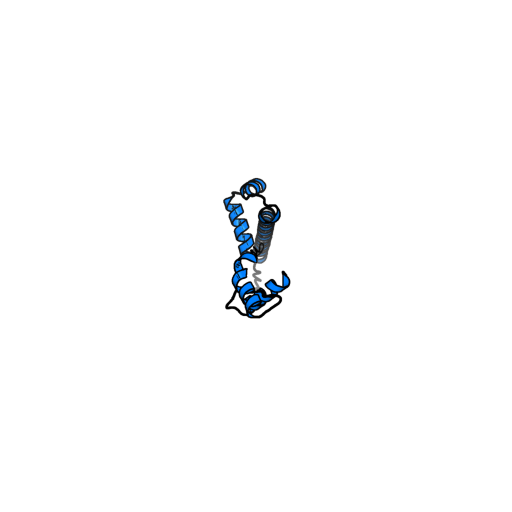7.690 -3.419 -0.019 1.00 95.12 80 ILE A C 1
ATOM 637 O O . ILE A 1 80 ? -7.875 -2.362 -0.618 1.00 95.12 80 ILE A O 1
ATOM 641 N N . VAL A 1 81 ? -6.462 -3.819 0.334 1.00 96.38 81 VAL A N 1
ATOM 642 C CA . VAL A 1 81 ? -5.223 -3.090 0.026 1.00 96.38 81 VAL A CA 1
ATOM 643 C C . VAL A 1 81 ? -4.207 -3.998 -0.659 1.00 96.38 81 VAL A C 1
ATOM 645 O O . VAL A 1 81 ? -3.683 -4.928 -0.045 1.00 96.38 81 VAL A O 1
ATOM 648 N N . GLU A 1 82 ? -3.824 -3.638 -1.882 1.00 93.19 82 GLU A N 1
ATOM 649 C CA . GLU A 1 82 ? -2.621 -4.136 -2.551 1.00 93.19 82 GLU A CA 1
ATOM 650 C C . GLU A 1 82 ? -1.489 -3.102 -2.416 1.00 93.19 82 GLU A C 1
ATOM 652 O O . GLU A 1 82 ? -1.688 -1.914 -2.667 1.00 93.19 82 GLU A O 1
ATOM 657 N N . VAL A 1 83 ? -0.286 -3.536 -2.021 1.00 88.12 83 VAL A N 1
ATOM 658 C CA . VAL A 1 83 ? 0.907 -2.670 -1.968 1.00 88.12 83 VAL A CA 1
ATOM 659 C C . VAL A 1 83 ? 1.909 -3.145 -3.012 1.00 88.12 83 VAL A C 1
ATOM 661 O O . VAL A 1 83 ? 2.594 -4.147 -2.809 1.00 88.12 83 VAL A O 1
ATOM 664 N N . ARG A 1 84 ? 2.028 -2.396 -4.111 1.00 84.62 84 ARG A N 1
ATOM 665 C CA . ARG A 1 84 ? 2.978 -2.679 -5.191 1.00 84.62 84 ARG A CA 1
ATOM 666 C C . ARG A 1 84 ? 4.210 -1.786 -5.077 1.00 84.62 84 ARG A C 1
ATOM 668 O O . ARG A 1 84 ? 4.118 -0.573 -5.246 1.00 84.62 84 ARG A O 1
ATOM 675 N N . VAL A 1 85 ? 5.370 -2.392 -4.828 1.00 78.06 85 VAL A N 1
ATOM 676 C CA . VAL A 1 85 ? 6.670 -1.704 -4.852 1.00 78.06 85 VAL A CA 1
ATOM 677 C C . VAL A 1 85 ? 7.294 -1.894 -6.230 1.00 78.06 85 VAL A C 1
ATOM 679 O O . VAL A 1 85 ? 7.629 -3.013 -6.609 1.00 78.06 85 VAL A O 1
ATOM 682 N N . LEU A 1 86 ? 7.450 -0.803 -6.979 1.00 73.75 86 LEU A N 1
ATOM 683 C CA . LEU A 1 86 ? 8.189 -0.808 -8.239 1.00 73.75 86 LEU A CA 1
ATOM 684 C C . LEU A 1 86 ? 9.684 -0.652 -7.939 1.00 73.75 86 LEU A C 1
ATOM 686 O O . LEU A 1 86 ? 10.081 0.274 -7.232 1.00 73.75 86 LEU A O 1
ATOM 690 N N . GLN A 1 87 ? 10.510 -1.557 -8.465 1.00 63.81 87 GLN A N 1
ATOM 691 C CA . GLN A 1 87 ? 11.965 -1.423 -8.386 1.00 63.81 87 GLN A CA 1
ATOM 692 C C . GLN A 1 87 ? 12.414 -0.253 -9.265 1.00 63.81 87 GLN A C 1
ATOM 694 O O . GLN A 1 87 ? 11.938 -0.099 -10.390 1.00 63.81 87 GLN A O 1
ATOM 699 N N . HIS A 1 88 ? 13.331 0.581 -8.769 1.00 56.78 88 HIS A N 1
ATOM 700 C CA . HIS A 1 88 ? 13.879 1.668 -9.577 1.00 56.78 88 HIS A CA 1
ATOM 701 C C . HIS A 1 88 ? 14.730 1.062 -10.710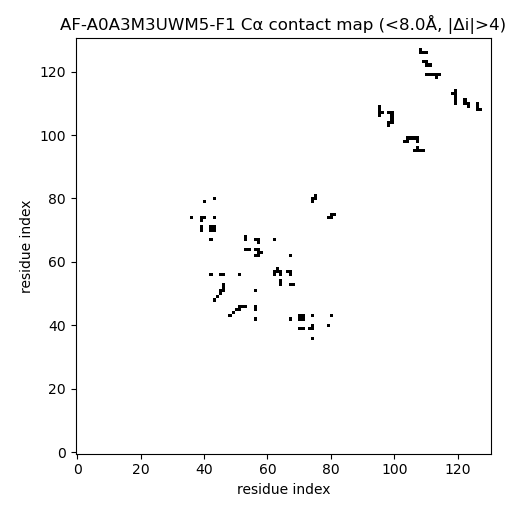 1.00 56.78 88 HIS A C 1
ATOM 703 O O . HIS A 1 88 ? 15.655 0.311 -10.394 1.00 56.78 88 HIS A O 1
ATOM 709 N N . PRO A 1 89 ? 14.496 1.398 -12.000 1.00 55.12 89 PRO A N 1
ATOM 710 C CA . PRO A 1 89 ? 15.247 0.819 -13.124 1.00 55.12 89 PRO A CA 1
ATOM 711 C C . PRO A 1 89 ? 16.780 0.898 -12.992 1.00 55.12 89 PRO A C 1
ATOM 713 O O . PRO A 1 89 ? 17.484 0.005 -13.448 1.00 55.12 89 PRO A O 1
ATOM 716 N N . ALA A 1 90 ? 17.310 1.897 -12.278 1.00 56.81 90 ALA A N 1
ATOM 717 C CA . ALA A 1 90 ? 18.744 2.023 -12.019 1.00 56.81 90 ALA A CA 1
ATOM 718 C C . ALA A 1 90 ? 19.372 0.833 -11.255 1.00 56.81 90 ALA A C 1
ATOM 720 O O . ALA A 1 90 ? 20.584 0.655 -11.325 1.00 56.81 90 ALA A O 1
ATOM 721 N N . MET A 1 91 ? 18.588 0.018 -10.536 1.00 52.38 91 MET A N 1
ATOM 722 C CA . MET A 1 91 ? 19.111 -1.071 -9.694 1.00 52.38 91 MET A CA 1
ATOM 723 C C . MET A 1 91 ? 19.523 -2.338 -10.465 1.00 52.38 91 MET A C 1
ATOM 725 O O . MET A 1 91 ? 20.163 -3.194 -9.867 1.00 52.38 91 MET A O 1
ATOM 729 N N . ASN A 1 92 ? 19.183 -2.471 -11.756 1.00 54.34 92 ASN A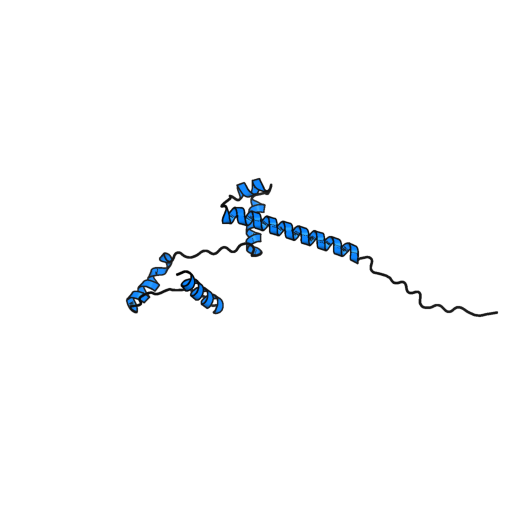 N 1
ATOM 730 C CA . ASN A 1 92 ? 19.474 -3.678 -12.556 1.00 54.34 92 ASN A CA 1
ATOM 731 C C . ASN A 1 92 ? 20.111 -3.383 -13.933 1.00 54.34 92 ASN A C 1
ATOM 733 O O . ASN A 1 92 ? 20.153 -4.243 -14.814 1.00 54.34 92 ASN A O 1
ATOM 737 N N . ASN A 1 93 ? 20.629 -2.167 -14.118 1.00 69.56 93 ASN A N 1
ATOM 738 C CA . ASN A 1 93 ? 21.040 -1.658 -15.428 1.00 69.56 93 ASN A CA 1
ATOM 739 C C . ASN A 1 93 ? 22.288 -2.339 -16.024 1.00 69.56 93 ASN A C 1
ATOM 741 O O . ASN A 1 93 ? 22.480 -2.257 -17.231 1.00 69.56 93 ASN A O 1
ATOM 745 N N . GLU A 1 94 ? 23.144 -2.997 -15.231 1.00 79.62 94 GLU A N 1
ATOM 746 C CA . GLU A 1 94 ? 24.405 -3.577 -15.734 1.00 79.62 94 GLU A CA 1
ATOM 747 C C . GLU A 1 94 ? 24.177 -4.666 -16.790 1.00 79.62 94 GLU A C 1
ATOM 749 O O . GLU A 1 94 ? 24.864 -4.692 -17.810 1.00 79.62 94 GLU A O 1
ATOM 754 N N . LEU A 1 95 ? 23.185 -5.542 -16.587 1.00 83.62 95 LEU A N 1
ATOM 755 C CA . LEU A 1 95 ? 22.883 -6.609 -17.543 1.00 83.62 95 LEU A CA 1
ATOM 756 C C . LEU A 1 95 ? 22.128 -6.077 -18.772 1.00 83.62 95 LEU A C 1
ATOM 758 O O . LEU A 1 95 ? 22.387 -6.538 -19.881 1.00 83.62 95 LEU A O 1
ATOM 762 N N . GLU A 1 96 ? 21.254 -5.078 -18.608 1.00 85.50 96 GLU A N 1
ATOM 763 C CA . GLU A 1 96 ? 20.605 -4.392 -19.737 1.00 85.50 96 GLU A CA 1
ATOM 764 C C . GLU A 1 96 ? 21.637 -3.673 -20.618 1.00 85.50 96 GLU A C 1
ATOM 766 O O . GLU A 1 96 ? 21.633 -3.843 -21.839 1.00 85.50 96 GLU A O 1
ATOM 771 N N . LEU A 1 97 ? 22.572 -2.943 -20.001 1.00 86.31 97 LEU A N 1
ATOM 772 C CA . LEU A 1 97 ? 23.661 -2.250 -20.688 1.00 86.31 97 LEU A CA 1
ATOM 773 C C . LEU A 1 97 ? 24.589 -3.244 -21.401 1.00 86.31 97 LEU A C 1
ATOM 775 O O . LEU A 1 97 ? 24.869 -3.077 -22.584 1.00 86.31 97 LEU A O 1
ATOM 779 N N . ALA A 1 98 ? 24.990 -4.328 -20.729 1.00 90.19 98 ALA A N 1
ATOM 780 C CA . ALA A 1 98 ? 25.835 -5.361 -21.325 1.00 90.19 98 ALA A CA 1
ATOM 781 C C . ALA A 1 98 ? 25.165 -6.069 -22.518 1.00 90.19 98 ALA A C 1
ATOM 783 O O . ALA A 1 98 ? 25.855 -6.454 -23.464 1.00 90.19 98 ALA A O 1
ATOM 784 N N . LEU A 1 99 ? 23.835 -6.239 -22.513 1.00 91.19 99 LEU A N 1
ATOM 785 C CA . LEU A 1 99 ? 23.095 -6.749 -23.674 1.00 91.19 99 LEU A CA 1
ATOM 786 C C . LEU A 1 99 ? 23.064 -5.731 -24.822 1.00 91.19 99 LEU A C 1
ATOM 788 O O . LEU A 1 99 ? 23.330 -6.110 -25.963 1.00 91.19 99 LEU A O 1
ATOM 792 N N . VAL A 1 100 ? 22.790 -4.457 -24.527 1.00 91.94 100 VAL A N 1
ATOM 793 C CA . VAL A 1 100 ? 22.820 -3.354 -25.504 1.00 91.94 100 VAL A CA 1
ATOM 794 C C . VAL A 1 100 ? 24.190 -3.253 -26.178 1.00 91.94 100 VAL A C 1
ATOM 796 O O . VAL A 1 100 ? 24.269 -3.300 -27.404 1.00 91.94 100 VAL A O 1
ATOM 799 N N . GLU A 1 101 ? 25.274 -3.208 -25.403 1.00 93.81 101 GLU A N 1
ATOM 800 C CA . GLU A 1 101 ? 26.644 -3.105 -25.918 1.00 93.81 101 GLU A CA 1
ATOM 801 C C . GLU A 1 101 ? 27.057 -4.344 -26.726 1.00 93.81 101 GLU A C 1
ATOM 803 O O . GLU A 1 101 ? 27.608 -4.224 -27.824 1.00 93.81 101 GLU A O 1
ATOM 808 N N . ARG A 1 102 ? 26.769 -5.550 -26.219 1.00 96.31 102 ARG A N 1
ATOM 809 C CA . ARG A 1 102 ? 27.187 -6.808 -26.856 1.00 96.31 102 ARG A CA 1
ATOM 810 C C . ARG A 1 102 ? 26.431 -7.119 -28.145 1.00 96.31 102 ARG A C 1
ATOM 812 O O . ARG A 1 102 ? 27.020 -7.700 -29.055 1.00 96.31 102 ARG A O 1
ATOM 819 N N . PHE A 1 103 ? 25.142 -6.796 -28.202 1.00 96.12 103 PHE A N 1
ATOM 820 C CA . PHE A 1 103 ? 24.265 -7.149 -29.322 1.00 96.12 103 PHE A CA 1
ATOM 821 C C . PHE A 1 103 ? 23.862 -5.950 -30.192 1.00 96.12 103 PHE A C 1
ATOM 823 O O . PHE A 1 103 ? 23.149 -6.149 -31.171 1.00 96.12 103 PHE A O 1
ATOM 830 N N . GLN A 1 104 ? 24.354 -4.743 -29.880 1.00 94.56 104 GLN A N 1
ATOM 831 C CA . GLN A 1 104 ? 24.080 -3.497 -30.612 1.00 94.56 104 GLN A CA 1
ATOM 832 C C . GLN A 1 104 ? 22.570 -3.231 -30.749 1.00 94.56 104 GLN A C 1
ATOM 834 O O . GLN A 1 104 ? 22.056 -2.960 -31.832 1.00 94.56 104 GLN A O 1
ATOM 839 N N . LEU A 1 105 ? 21.856 -3.367 -29.628 1.00 93.25 105 LEU A N 1
ATOM 840 C CA . LEU A 1 105 ? 20.414 -3.132 -29.541 1.00 93.25 105 LEU A CA 1
ATOM 841 C C . LEU A 1 105 ? 20.142 -1.664 -29.210 1.00 93.25 105 LEU A C 1
ATOM 843 O O . LEU A 1 105 ? 20.814 -1.107 -28.348 1.00 93.25 105 LEU A O 1
ATOM 847 N N . ASP A 1 106 ? 19.082 -1.077 -29.771 1.00 86.69 106 ASP A N 1
ATOM 848 C CA . ASP A 1 106 ? 18.601 0.245 -29.332 1.00 86.69 106 ASP A CA 1
ATOM 849 C C . ASP A 1 106 ? 18.207 0.243 -27.844 1.00 86.69 106 ASP A C 1
ATOM 851 O O . ASP A 1 106 ? 18.275 1.267 -27.159 1.00 86.69 106 ASP A O 1
ATOM 855 N N . ARG A 1 107 ? 17.756 -0.917 -27.338 1.00 82.81 107 ARG A N 1
ATOM 856 C CA . ARG A 1 107 ? 17.348 -1.103 -25.947 1.00 82.81 107 ARG A CA 1
ATOM 857 C C . ARG A 1 107 ? 17.318 -2.571 -25.522 1.00 82.81 107 ARG A C 1
ATOM 859 O O . ARG A 1 107 ? 17.014 -3.450 -26.325 1.00 82.81 107 ARG A O 1
ATOM 866 N N . ALA A 1 108 ? 17.535 -2.812 -24.232 1.00 87.25 108 ALA A N 1
ATOM 867 C CA . ALA A 1 108 ? 17.187 -4.051 -23.544 1.00 87.25 108 ALA A CA 1
ATOM 868 C C . ALA A 1 108 ? 16.276 -3.725 -22.347 1.00 87.25 108 ALA A C 1
ATOM 870 O O . ALA A 1 108 ? 1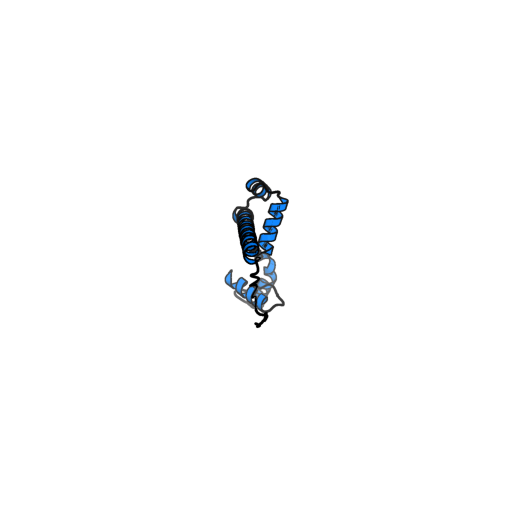6.329 -2.618 -21.817 1.00 87.25 108 ALA A O 1
ATOM 871 N N . LEU A 1 109 ? 15.429 -4.681 -21.964 1.00 85.56 109 LEU A N 1
ATOM 872 C CA . LEU A 1 109 ? 14.565 -4.637 -20.783 1.00 85.56 109 LEU A CA 1
ATOM 873 C C . LEU A 1 109 ? 14.550 -6.034 -20.159 1.00 85.56 109 LEU A C 1
ATOM 875 O O . LEU A 1 109 ? 14.297 -7.012 -20.867 1.00 85.56 109 LEU A O 1
ATOM 879 N N . ILE A 1 110 ? 14.822 -6.142 -18.859 1.00 84.69 110 ILE A N 1
ATOM 880 C CA . ILE A 1 110 ? 14.946 -7.422 -18.153 1.00 84.69 110 ILE A CA 1
ATOM 881 C C . ILE A 1 110 ? 13.882 -7.532 -17.061 1.00 84.69 110 ILE A C 1
ATOM 883 O O . ILE A 1 110 ? 13.908 -6.834 -16.048 1.00 84.69 110 ILE A O 1
ATOM 887 N N . ALA A 1 111 ? 12.947 -8.462 -17.259 1.00 85.19 111 ALA A N 1
ATOM 888 C CA . ALA A 1 111 ? 12.015 -8.867 -16.217 1.00 85.19 111 ALA A CA 1
ATOM 889 C C . ALA A 1 111 ? 12.725 -9.732 -15.164 1.00 85.19 111 ALA A C 1
ATOM 891 O O . ALA A 1 111 ? 13.673 -10.456 -15.473 1.00 85.19 111 ALA A O 1
ATOM 892 N N . VAL A 1 112 ? 12.232 -9.682 -13.924 1.00 82.31 112 VAL A N 1
ATOM 893 C CA . VAL A 1 112 ? 12.626 -10.630 -12.871 1.00 82.31 112 VAL A CA 1
ATOM 894 C C . VAL A 1 112 ? 12.269 -12.048 -13.324 1.00 82.31 112 VAL A C 1
ATOM 896 O O . VAL A 1 112 ? 11.236 -12.246 -13.961 1.00 82.31 112 VAL A O 1
ATOM 899 N N . ASP A 1 113 ? 13.134 -13.016 -13.023 1.00 85.19 113 ASP A N 1
ATOM 900 C CA . ASP A 1 113 ? 12.903 -14.426 -13.335 1.00 85.19 113 ASP A CA 1
ATOM 901 C C . ASP A 1 113 ? 11.953 -15.073 -12.315 1.00 85.19 113 ASP A C 1
ATOM 903 O O . ASP A 1 113 ? 12.156 -14.985 -11.100 1.00 85.19 113 ASP A O 1
ATOM 907 N N . HIS A 1 114 ? 10.915 -15.732 -12.820 1.00 85.50 114 HIS A N 1
ATOM 908 C CA . HIS A 1 114 ? 9.902 -16.446 -12.058 1.00 85.50 114 HIS A CA 1
ATOM 909 C C . HIS A 1 114 ? 9.709 -17.852 -12.632 1.00 85.50 114 HIS A C 1
ATOM 911 O O . HIS A 1 114 ? 9.483 -18.039 -13.825 1.00 85.50 114 HIS A O 1
ATOM 917 N N . SER A 1 115 ? 9.713 -18.854 -11.750 1.00 90.69 115 SER A N 1
ATOM 918 C CA . SER A 1 115 ? 9.498 -20.259 -12.123 1.00 90.69 115 SER A CA 1
ATOM 919 C C . SER A 1 115 ? 8.075 -20.571 -12.602 1.00 90.69 115 SER A C 1
ATOM 921 O O . SER A 1 115 ? 7.870 -21.580 -13.277 1.00 90.69 115 SER A O 1
ATOM 923 N N . ASP A 1 116 ? 7.098 -19.728 -12.260 1.00 95.69 116 ASP A N 1
ATOM 924 C CA . ASP A 1 116 ? 5.724 -19.831 -12.746 1.00 95.69 116 ASP A CA 1
ATOM 925 C C . ASP A 1 116 ? 5.554 -19.108 -14.103 1.00 95.69 116 ASP A C 1
ATOM 927 O O . ASP A 1 116 ? 5.768 -17.892 -14.176 1.00 95.69 116 ASP A O 1
ATOM 931 N N . PRO A 1 117 ? 5.133 -19.804 -15.180 1.00 94.50 117 PRO A N 1
ATOM 932 C CA . PRO A 1 117 ? 5.059 -19.211 -16.515 1.00 94.50 117 PRO A CA 1
ATOM 933 C C . PRO A 1 117 ? 4.046 -18.069 -16.670 1.00 94.50 117 PRO A C 1
ATOM 935 O O . PRO A 1 117 ? 4.258 -17.199 -17.516 1.00 94.50 117 PRO A O 1
ATOM 938 N N . ASP A 1 118 ? 2.943 -18.061 -15.914 1.00 94.50 118 ASP A N 1
ATOM 939 C CA . ASP A 1 118 ? 1.946 -16.984 -15.988 1.00 94.50 118 ASP A CA 1
ATOM 940 C C . ASP A 1 118 ? 2.432 -15.723 -15.271 1.00 94.50 118 ASP A C 1
ATOM 942 O O . ASP A 1 118 ? 2.344 -14.622 -15.822 1.00 94.50 118 ASP A O 1
ATOM 946 N N . THR A 1 119 ? 3.059 -15.886 -14.106 1.00 88.38 119 THR A N 1
ATOM 947 C CA . THR A 1 119 ? 3.765 -14.815 -13.397 1.00 88.38 119 THR A CA 1
ATOM 948 C C . THR A 1 119 ? 4.879 -14.231 -14.267 1.00 88.38 119 THR A C 1
ATOM 950 O O . THR A 1 119 ? 4.955 -13.011 -14.408 1.00 88.38 119 THR A O 1
ATOM 953 N N . GLN A 1 120 ? 5.678 -15.072 -14.936 1.00 91.12 120 GLN A N 1
ATOM 954 C CA . GLN A 1 120 ? 6.737 -14.617 -15.845 1.00 91.12 120 GLN A CA 1
ATOM 955 C C . GLN A 1 120 ? 6.187 -13.802 -17.026 1.00 91.12 120 GLN A C 1
ATOM 957 O O . GLN A 1 120 ? 6.704 -12.726 -17.337 1.00 91.12 120 GLN A O 1
ATOM 962 N N . ARG A 1 121 ? 5.108 -14.271 -17.672 1.00 92.62 121 ARG A N 1
ATOM 963 C CA . ARG A 1 121 ? 4.423 -13.520 -18.741 1.00 92.62 121 ARG A CA 1
ATOM 964 C C . ARG A 1 121 ? 3.903 -12.172 -18.242 1.00 92.62 121 ARG A C 1
ATOM 966 O O . ARG A 1 121 ? 4.091 -11.161 -18.918 1.00 92.62 121 ARG A O 1
ATOM 973 N N . SER A 1 122 ? 3.284 -12.151 -17.063 1.00 90.44 122 SER A N 1
ATOM 974 C CA . SER A 1 122 ? 2.747 -10.936 -16.444 1.00 90.44 122 SER A CA 1
ATOM 975 C C . SER A 1 122 ? 3.847 -9.933 -16.074 1.00 90.44 122 SER A C 1
ATOM 977 O O . SER A 1 122 ? 3.685 -8.732 -16.301 1.00 90.44 122 SER A O 1
ATOM 979 N N . ALA A 1 123 ? 4.999 -10.409 -15.588 1.00 82.81 123 ALA A N 1
ATOM 980 C CA . ALA A 1 123 ? 6.162 -9.579 -15.279 1.00 82.81 123 ALA A CA 1
ATOM 981 C C . ALA A 1 123 ? 6.735 -8.904 -16.538 1.00 82.81 123 ALA A C 1
ATOM 983 O O . ALA A 1 123 ? 6.930 -7.688 -16.543 1.00 82.81 123 ALA A O 1
ATOM 984 N N . VAL A 1 124 ? 6.925 -9.657 -17.630 1.00 89.56 124 VAL A N 1
ATOM 985 C CA . VAL A 1 124 ? 7.379 -9.110 -18.925 1.00 89.56 124 VAL A CA 1
ATOM 986 C C . VAL A 1 124 ? 6.371 -8.102 -19.489 1.00 89.56 124 VAL A C 1
ATOM 988 O O . VAL A 1 124 ? 6.759 -7.002 -19.880 1.00 89.56 124 VAL A O 1
ATOM 991 N N . ALA A 1 125 ? 5.077 -8.436 -19.489 1.00 89.88 125 ALA A N 1
ATOM 992 C CA . ALA A 1 125 ? 4.029 -7.539 -19.976 1.00 89.88 125 ALA A CA 1
ATOM 993 C C . ALA A 1 125 ? 3.963 -6.235 -19.163 1.00 89.88 125 ALA A C 1
ATOM 995 O O . ALA A 1 125 ? 3.875 -5.151 -19.736 1.00 89.88 125 ALA A O 1
ATOM 996 N N . SER A 1 126 ? 4.071 -6.331 -17.835 1.00 84.00 126 SER A N 1
ATOM 997 C CA . SER A 1 126 ? 4.090 -5.173 -16.936 1.00 84.00 126 SER A CA 1
ATOM 998 C C . SER A 1 126 ? 5.332 -4.304 -17.135 1.00 84.00 126 SER A C 1
ATOM 1000 O O . SER A 1 126 ? 5.232 -3.083 -17.057 1.00 84.00 126 SER A O 1
ATOM 1002 N N . LEU A 1 127 ? 6.499 -4.897 -17.401 1.00 83.50 127 LEU A N 1
ATOM 1003 C CA . LEU A 1 127 ? 7.729 -4.143 -17.648 1.00 83.50 127 LEU A CA 1
ATOM 1004 C C . LEU A 1 127 ? 7.634 -3.296 -18.924 1.00 83.50 127 LEU A C 1
ATOM 1006 O O . LEU A 1 127 ? 8.038 -2.138 -18.913 1.00 83.50 127 LEU A O 1
ATOM 1010 N N . VAL A 1 128 ? 7.060 -3.852 -19.996 1.00 84.56 128 VAL A N 1
ATOM 1011 C CA . VAL A 1 128 ? 6.865 -3.130 -21.265 1.00 84.56 128 VAL A CA 1
ATOM 1012 C C . VAL A 1 128 ? 5.731 -2.105 -21.169 1.00 84.56 128 VAL A C 1
ATOM 1014 O O . VAL A 1 128 ? 5.860 -1.017 -21.708 1.00 84.56 128 VAL A O 1
ATOM 1017 N N . ALA A 1 129 ? 4.636 -2.405 -20.464 1.00 84.25 129 ALA A N 1
ATOM 1018 C CA . ALA A 1 129 ? 3.486 -1.497 -20.358 1.00 84.25 129 ALA A CA 1
ATOM 1019 C C . ALA A 1 129 ? 3.729 -0.248 -19.484 1.00 84.25 129 ALA A C 1
ATOM 1021 O O . ALA A 1 129 ? 2.961 0.707 -19.566 1.00 84.25 129 ALA A O 1
ATOM 1022 N N . ASN A 1 130 ? 4.759 -0.262 -18.630 1.00 68.94 130 ASN A N 1
ATOM 1023 C CA . ASN A 1 130 ? 5.155 0.877 -17.792 1.00 68.94 130 ASN A CA 1
ATOM 1024 C C . ASN A 1 130 ? 6.289 1.723 -18.415 1.00 68.94 130 ASN A C 1
ATOM 1026 O O . ASN A 1 130 ? 6.855 2.560 -17.708 1.00 68.94 130 ASN A O 1
ATOM 1030 N N . TYR A 1 131 ? 6.644 1.487 -19.686 1.00 65.00 131 TYR A N 1
ATOM 1031 C CA . TYR A 1 131 ? 7.726 2.173 -20.400 1.00 65.00 131 TYR A CA 1
ATOM 1032 C C . TYR A 1 131 ? 7.217 2.949 -21.625 1.00 65.00 131 TYR A C 1
ATOM 1034 O O . TYR A 1 131 ? 7.701 4.085 -21.823 1.00 65.00 131 TYR A O 1
#

Solvent-accessible surface area (backbone atoms only — not comparable to full-atom values): 8188 Å² total; per-residue (Å²): 130,90,86,89,89,85,90,83,81,84,80,75,79,78,72,75,86,58,60,71,68,54,53,59,54,51,55,56,51,53,54,52,52,49,54,52,51,53,51,27,49,52,54,39,45,40,41,75,74,68,64,44,49,56,69,57,53,12,64,74,69,79,43,54,48,73,53,45,55,47,35,56,46,46,25,40,77,71,64,79,44,84,87,84,83,80,78,65,72,81,81,61,42,68,63,32,49,51,47,19,70,76,68,72,41,100,68,60,83,81,59,77,92,53,96,49,71,66,61,30,52,51,42,46,52,52,57,60,74,76,108

Foldseek 3Di:
DDDDDDDDDPPPPPPPPCVVVVVVVVVVVVVVVVVLLVLLLVLQCCCPPVVHDLVRVCVVVVHDSVVSVVSPVVCVVVVVDDDDDDDDPVVPCPVFVVCCVVVVDPTDWDFDDDPDPVVVVVRVVVRVVVD